Protein AF-A0A101KPK4-F1 (afdb_monomer_lite)

Radius of gyration: 20.46 Å; chains: 1; bounding box: 35×50×58 Å

Organism: Rhizobium loti (NCBI:txid381)

Structure (mmCIF, N/CA/C/O backbone):
data_AF-A0A101KPK4-F1
#
_entry.id   AF-A0A101KPK4-F1
#
loop_
_atom_site.group_PDB
_atom_site.id
_atom_site.type_symbol
_atom_site.label_atom_id
_atom_site.label_alt_id
_atom_site.label_comp_id
_atom_site.label_asym_id
_atom_site.label_entity_id
_atom_site.label_seq_id
_atom_site.pdbx_PDB_ins_code
_atom_site.Cartn_x
_atom_site.Cartn_y
_atom_site.Cartn_z
_atom_site.occupancy
_atom_site.B_iso_or_equiv
_atom_site.auth_seq_id
_atom_site.auth_comp_id
_atom_site.auth_asym_id
_atom_site.auth_atom_id
_atom_site.pdbx_PDB_model_num
ATOM 1 N N . MET A 1 1 ? 19.744 -0.038 33.785 1.00 60.19 1 MET A N 1
ATOM 2 C CA . MET A 1 1 ? 18.843 -0.837 32.924 1.00 60.19 1 MET A CA 1
ATOM 3 C C . MET A 1 1 ? 18.267 -0.035 31.753 1.00 60.19 1 MET A C 1
ATOM 5 O O . MET A 1 1 ? 18.458 -0.446 30.621 1.00 60.19 1 MET A O 1
ATOM 9 N N . MET A 1 2 ? 17.648 1.133 31.977 1.00 70.94 2 MET A N 1
ATOM 10 C CA . MET A 1 2 ? 17.000 1.929 30.913 1.00 70.94 2 MET A CA 1
ATOM 11 C C . MET A 1 2 ? 17.953 2.415 29.803 1.00 70.94 2 MET A C 1
ATOM 13 O O . MET A 1 2 ? 17.626 2.332 28.627 1.00 70.94 2 MET A O 1
ATOM 17 N N . ARG A 1 3 ? 19.177 2.830 30.157 1.00 74.00 3 ARG A N 1
ATOM 18 C CA . ARG A 1 3 ? 20.201 3.252 29.180 1.00 74.00 3 ARG A CA 1
ATOM 19 C C . ARG A 1 3 ? 20.671 2.111 28.269 1.00 74.00 3 ARG A C 1
ATOM 21 O O . ARG A 1 3 ? 20.921 2.338 27.095 1.00 74.00 3 ARG A O 1
ATOM 28 N N . LEU A 1 4 ? 20.747 0.889 28.800 1.00 83.38 4 LEU A N 1
ATOM 29 C CA . LEU A 1 4 ? 21.128 -0.298 28.029 1.00 83.38 4 LEU A CA 1
ATOM 30 C C . LEU A 1 4 ? 20.011 -0.697 27.056 1.00 83.38 4 LEU A C 1
ATOM 32 O O . LEU A 1 4 ? 20.285 -0.981 25.897 1.00 83.38 4 LEU A O 1
ATOM 36 N N . ALA A 1 5 ? 18.753 -0.639 27.502 1.00 82.75 5 ALA A N 1
ATOM 37 C CA . ALA A 1 5 ? 17.593 -0.905 26.652 1.00 82.75 5 ALA A CA 1
ATOM 38 C C . ALA A 1 5 ? 17.495 0.079 25.471 1.00 82.75 5 ALA A C 1
ATOM 40 O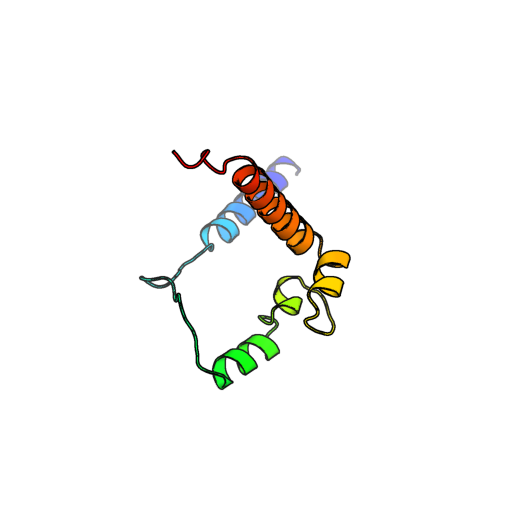 O . ALA A 1 5 ? 17.211 -0.336 24.351 1.00 82.75 5 ALA A O 1
ATOM 41 N N . VAL A 1 6 ? 17.802 1.362 25.697 1.00 87.75 6 VAL A N 1
ATOM 42 C CA . VAL A 1 6 ? 17.845 2.377 24.629 1.00 87.75 6 VAL A CA 1
ATOM 43 C C . VAL A 1 6 ? 18.947 2.074 23.611 1.00 87.75 6 VAL A C 1
ATOM 45 O O . VAL A 1 6 ? 18.702 2.150 22.412 1.00 87.75 6 VAL A O 1
ATOM 48 N N . LEU A 1 7 ? 20.141 1.677 24.060 1.00 88.69 7 LEU A N 1
ATOM 49 C CA . LEU A 1 7 ? 21.237 1.319 23.151 1.00 88.69 7 LEU A CA 1
ATOM 50 C C . LEU A 1 7 ? 20.909 0.082 22.306 1.00 88.69 7 LEU A C 1
ATOM 52 O O . LEU A 1 7 ? 21.207 0.063 21.114 1.00 88.69 7 LEU A O 1
ATOM 56 N N . ILE A 1 8 ? 20.241 -0.914 22.894 1.00 87.75 8 ILE A N 1
ATOM 57 C CA . ILE A 1 8 ? 19.779 -2.108 22.174 1.00 87.75 8 ILE A CA 1
ATOM 58 C C . ILE A 1 8 ? 18.717 -1.737 21.131 1.00 87.75 8 ILE A C 1
ATOM 60 O O . ILE A 1 8 ? 18.781 -2.218 20.002 1.00 87.75 8 ILE A O 1
ATOM 64 N N . ALA A 1 9 ? 17.779 -0.848 21.466 1.00 84.00 9 ALA A N 1
ATOM 65 C CA . ALA A 1 9 ? 16.760 -0.386 20.524 1.00 84.00 9 ALA A CA 1
ATOM 66 C C . ALA A 1 9 ? 17.369 0.378 19.334 1.00 84.00 9 ALA A C 1
ATOM 68 O O . ALA A 1 9 ? 16.991 0.134 18.190 1.00 84.00 9 ALA A O 1
ATOM 69 N N . ILE A 1 10 ? 18.353 1.250 19.580 1.00 85.81 10 ILE A N 1
ATOM 70 C CA . ILE A 1 10 ? 19.068 1.977 18.518 1.00 85.81 10 ILE A CA 1
ATOM 71 C C . ILE A 1 10 ? 19.853 1.004 17.631 1.00 85.81 10 ILE A C 1
ATOM 73 O O . ILE A 1 10 ? 19.797 1.112 16.407 1.00 85.81 10 ILE A O 1
ATOM 77 N N . ALA A 1 11 ? 20.542 0.028 18.228 1.00 82.62 11 ALA A N 1
ATOM 78 C CA . ALA A 1 11 ? 21.271 -0.992 17.480 1.00 82.62 11 ALA A CA 1
ATOM 79 C C . ALA A 1 11 ? 20.331 -1.848 16.614 1.00 82.62 11 ALA A C 1
ATOM 81 O O . ALA A 1 11 ? 20.641 -2.110 15.454 1.00 82.62 11 ALA A O 1
ATOM 82 N N . ALA A 1 12 ? 19.158 -2.223 17.133 1.00 78.62 12 ALA A N 1
ATOM 83 C CA . ALA A 1 12 ? 18.148 -2.942 16.364 1.00 78.62 12 ALA A CA 1
ATOM 84 C C . ALA A 1 12 ? 17.653 -2.107 15.170 1.00 78.62 12 ALA A C 1
ATOM 86 O O . ALA A 1 12 ? 17.655 -2.592 14.042 1.00 78.62 12 ALA A O 1
ATOM 87 N N . ILE A 1 13 ? 17.315 -0.831 15.376 1.00 79.25 13 ILE A N 1
ATOM 88 C CA . ILE A 1 13 ? 16.884 0.060 14.286 1.00 79.25 13 ILE A CA 1
ATOM 89 C C . ILE A 1 13 ? 17.994 0.240 13.242 1.00 79.25 13 ILE A C 1
ATOM 91 O O . ILE A 1 13 ? 17.702 0.247 12.052 1.00 79.25 13 ILE A O 1
ATOM 95 N N . ALA A 1 14 ? 19.262 0.332 13.648 1.00 75.44 14 ALA A N 1
ATOM 96 C CA . ALA A 1 14 ? 20.384 0.442 12.715 1.00 75.44 14 ALA A CA 1
ATOM 97 C C . ALA A 1 14 ? 20.572 -0.834 11.871 1.00 75.44 14 ALA A C 1
ATOM 99 O O . ALA A 1 14 ? 20.757 -0.749 10.658 1.00 75.44 14 ALA A O 1
ATOM 100 N N . VAL A 1 15 ? 20.470 -2.015 12.488 1.00 68.56 15 VAL A N 1
ATOM 101 C CA . VAL A 1 15 ? 20.629 -3.312 11.804 1.00 68.56 15 VAL A CA 1
ATOM 102 C C . VAL A 1 15 ? 19.461 -3.617 10.861 1.00 68.56 15 VAL A C 1
ATOM 104 O O . VAL A 1 15 ? 19.677 -4.159 9.776 1.00 68.56 15 VAL A O 1
ATOM 107 N N . PHE A 1 16 ? 18.231 -3.261 11.238 1.00 62.94 16 PHE A N 1
ATOM 108 C CA . PHE A 1 16 ? 17.050 -3.461 10.391 1.00 62.94 16 PHE A CA 1
ATOM 109 C C . PHE A 1 16 ? 16.843 -2.326 9.375 1.00 62.94 16 PHE A C 1
ATOM 111 O O . PHE A 1 16 ? 16.355 -2.574 8.276 1.00 62.94 16 PHE A O 1
ATOM 118 N N . GLY A 1 17 ? 17.263 -1.097 9.688 1.00 58.25 17 GLY A N 1
ATOM 119 C CA . GLY A 1 17 ? 17.188 0.055 8.785 1.00 58.25 17 GLY A CA 1
ATOM 120 C C . GLY A 1 17 ? 18.191 -0.015 7.632 1.00 58.25 17 GLY A C 1
ATOM 121 O O . GLY A 1 17 ? 17.861 0.369 6.512 1.00 58.25 17 GLY A O 1
ATOM 122 N N . ALA A 1 18 ? 19.383 -0.573 7.868 1.00 55.81 18 ALA A N 1
ATOM 123 C CA . ALA A 1 18 ? 20.406 -0.757 6.834 1.00 55.81 18 ALA A CA 1
ATOM 124 C C . ALA A 1 18 ? 20.094 -1.895 5.842 1.00 55.81 18 ALA A C 1
ATOM 126 O O . ALA A 1 18 ? 20.690 -1.948 4.772 1.00 55.81 18 ALA A O 1
ATOM 127 N N . GLN A 1 19 ? 19.147 -2.785 6.160 1.00 55.28 19 GLN A N 1
ATOM 128 C CA . GLN A 1 19 ? 18.683 -3.831 5.235 1.00 55.28 19 GLN A CA 1
ATOM 129 C C . GLN A 1 19 ? 17.631 -3.329 4.236 1.00 55.28 19 GLN A C 1
ATOM 131 O O . GLN A 1 19 ? 17.109 -4.109 3.435 1.00 55.28 19 GLN A O 1
ATOM 136 N N . THR A 1 20 ? 17.312 -2.032 4.245 1.00 51.28 20 THR A N 1
ATOM 137 C CA . THR A 1 20 ? 16.431 -1.459 3.232 1.00 51.28 20 THR A CA 1
ATOM 138 C C . THR A 1 20 ? 17.159 -1.378 1.887 1.00 51.28 20 THR A C 1
ATOM 140 O O . THR A 1 20 ? 18.048 -0.566 1.667 1.00 51.28 20 THR A O 1
ATOM 143 N N . ALA A 1 21 ? 16.730 -2.258 0.981 1.00 52.88 21 ALA A N 1
ATOM 144 C CA . ALA A 1 21 ? 16.984 -2.226 -0.454 1.00 52.88 21 ALA A CA 1
ATOM 145 C C . ALA A 1 21 ? 18.434 -2.480 -0.909 1.00 52.88 21 ALA A C 1
ATOM 147 O O . ALA A 1 21 ? 19.050 -1.650 -1.571 1.00 52.88 21 ALA A O 1
ATOM 148 N N . HIS A 1 22 ? 18.884 -3.733 -0.792 1.00 51.59 22 HIS A N 1
ATOM 149 C CA . HIS A 1 22 ? 19.595 -4.337 -1.927 1.00 51.59 22 HIS A CA 1
ATOM 150 C C . HIS A 1 22 ? 18.600 -4.522 -3.087 1.00 51.59 22 HIS A C 1
ATOM 152 O O . 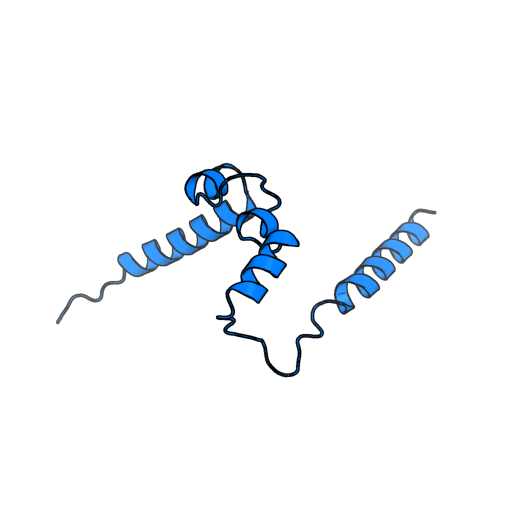HIS A 1 22 ? 18.211 -5.635 -3.435 1.00 51.59 22 HIS A O 1
ATOM 158 N N . ALA A 1 23 ? 18.110 -3.414 -3.648 1.00 54.81 23 ALA A N 1
ATOM 159 C CA . ALA A 1 23 ? 17.527 -3.448 -4.975 1.00 54.81 23 ALA A CA 1
ATOM 160 C C . ALA A 1 23 ? 18.668 -3.831 -5.925 1.00 54.81 23 ALA A C 1
ATOM 162 O O . ALA A 1 23 ? 19.775 -3.308 -5.796 1.00 54.81 23 ALA A O 1
ATOM 163 N N . ALA A 1 24 ? 18.420 -4.775 -6.833 1.00 58.81 24 ALA A N 1
ATOM 164 C CA . ALA A 1 24 ? 19.339 -5.079 -7.923 1.00 58.81 24 ALA A CA 1
ATOM 165 C C . ALA A 1 24 ? 19.808 -3.781 -8.612 1.00 58.81 24 ALA A C 1
ATOM 167 O O . ALA A 1 24 ? 19.102 -2.773 -8.544 1.00 58.81 24 ALA A O 1
ATOM 168 N N . ASP A 1 25 ? 20.949 -3.818 -9.315 1.00 65.56 25 ASP A N 1
ATOM 169 C CA . ASP A 1 25 ? 21.578 -2.658 -9.989 1.00 65.56 25 ASP A CA 1
ATOM 170 C C . ASP A 1 25 ? 20.607 -1.789 -10.811 1.00 65.56 25 ASP A C 1
ATOM 172 O O . ASP A 1 25 ? 20.902 -0.632 -11.120 1.00 65.56 25 ASP A O 1
ATOM 176 N N . ARG A 1 26 ? 19.434 -2.329 -11.172 1.00 63.00 26 ARG A N 1
ATOM 177 C CA . ARG A 1 26 ? 18.295 -1.571 -11.682 1.00 63.00 26 ARG A CA 1
ATOM 178 C C . ARG A 1 26 ? 16.980 -2.028 -11.038 1.00 63.00 26 ARG A C 1
ATOM 180 O O . ARG A 1 26 ? 16.759 -3.236 -10.923 1.00 63.00 26 ARG A O 1
ATOM 187 N N . PRO A 1 27 ? 16.073 -1.094 -10.688 1.00 70.19 27 PRO A N 1
ATOM 188 C CA . PRO A 1 27 ? 14.722 -1.444 -10.272 1.00 70.19 27 PRO A CA 1
ATOM 189 C C . PRO A 1 27 ? 14.021 -2.224 -11.387 1.00 70.19 27 PRO A C 1
ATOM 191 O O . PRO A 1 27 ? 14.042 -1.808 -12.547 1.00 70.19 27 PRO A O 1
ATOM 194 N N . VAL A 1 28 ? 13.372 -3.334 -11.038 1.00 74.81 28 VAL A N 1
ATOM 195 C CA . VAL A 1 28 ? 12.442 -4.003 -11.953 1.00 74.81 28 VAL A CA 1
ATOM 196 C C . VAL A 1 28 ? 11.210 -3.112 -12.071 1.00 74.81 28 VAL A C 1
ATOM 198 O O . VAL A 1 28 ? 10.494 -2.914 -11.093 1.00 74.81 28 VAL A O 1
ATOM 201 N N . THR A 1 29 ? 10.992 -2.531 -13.249 1.00 78.25 29 THR A N 1
ATOM 202 C CA . THR A 1 29 ? 9.898 -1.576 -13.479 1.00 78.25 29 THR A CA 1
ATOM 203 C C . THR A 1 29 ? 8.640 -2.222 -14.054 1.00 78.25 29 THR A C 1
ATOM 205 O O . THR A 1 29 ? 7.565 -1.646 -13.918 1.00 78.25 29 THR A O 1
ATOM 208 N N . ILE A 1 30 ? 8.756 -3.390 -14.698 1.00 77.38 30 ILE A N 1
ATOM 209 C CA . ILE A 1 30 ? 7.653 -4.077 -15.386 1.00 77.38 30 ILE A CA 1
ATOM 210 C C . ILE A 1 30 ? 7.792 -5.592 -15.187 1.00 77.38 30 ILE A C 1
ATOM 212 O O . ILE A 1 30 ? 8.885 -6.141 -15.337 1.00 77.38 30 ILE A O 1
ATOM 216 N N . VAL A 1 31 ? 6.682 -6.260 -14.860 1.00 81.62 31 VAL A N 1
ATOM 217 C CA . VAL A 1 31 ? 6.575 -7.722 -14.750 1.00 81.62 31 VAL A CA 1
ATOM 218 C C . VAL A 1 31 ? 5.247 -8.164 -15.366 1.00 81.62 31 VAL A C 1
ATOM 220 O O . VAL A 1 31 ? 4.205 -8.018 -14.736 1.00 81.62 31 VAL A O 1
ATOM 223 N N . ASP A 1 32 ? 5.296 -8.739 -16.569 1.00 85.94 32 ASP A N 1
ATOM 224 C CA . ASP A 1 32 ? 4.103 -9.145 -17.338 1.00 85.94 32 ASP A CA 1
ATOM 225 C C . ASP A 1 32 ? 3.901 -10.674 -17.406 1.00 85.94 32 ASP A C 1
ATOM 227 O O . ASP A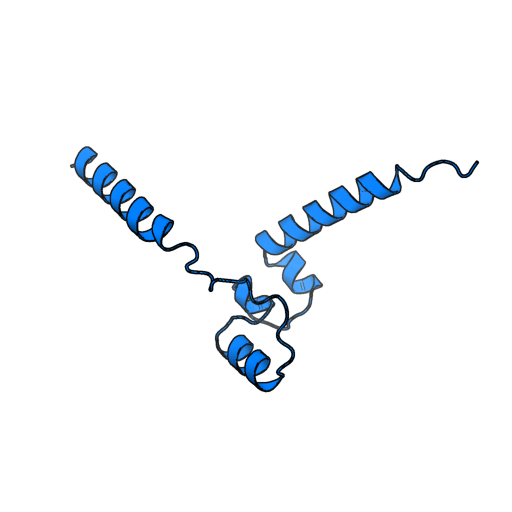 1 32 ? 3.124 -11.172 -18.218 1.00 85.94 32 ASP A O 1
ATOM 231 N N . ASP A 1 33 ? 4.594 -11.454 -16.569 1.00 92.44 33 ASP A N 1
ATOM 232 C CA . ASP A 1 33 ? 4.390 -12.907 -16.501 1.00 92.44 33 ASP A CA 1
ATOM 233 C C . ASP A 1 33 ? 3.215 -13.247 -15.557 1.00 92.44 33 ASP A C 1
ATOM 235 O O . ASP A 1 33 ? 3.340 -13.094 -14.335 1.00 92.44 33 ASP A O 1
ATOM 239 N N . PRO A 1 34 ? 2.084 -13.768 -16.074 1.00 91.19 34 PRO A N 1
ATOM 240 C CA . PRO A 1 34 ? 0.907 -14.062 -15.260 1.00 91.19 34 PRO A CA 1
ATOM 241 C C . PRO A 1 34 ? 1.148 -15.167 -14.225 1.00 91.19 34 PRO A C 1
ATOM 243 O O . PRO A 1 34 ? 0.514 -15.168 -13.170 1.00 91.19 34 PRO A O 1
ATOM 246 N N . ARG A 1 35 ? 2.066 -16.109 -14.484 1.00 94.31 35 ARG A N 1
ATOM 247 C CA . ARG A 1 35 ? 2.394 -17.180 -13.529 1.00 94.31 35 ARG A CA 1
ATOM 248 C C . ARG A 1 35 ? 3.180 -16.626 -12.353 1.00 94.31 35 ARG A C 1
ATOM 250 O O . ARG A 1 35 ? 2.923 -17.001 -11.210 1.00 94.31 35 ARG A O 1
ATOM 257 N N . LEU A 1 36 ? 4.115 -15.721 -12.634 1.00 91.50 36 LEU A N 1
ATOM 258 C CA . LEU A 1 36 ? 4.878 -15.030 -11.603 1.00 91.50 36 LEU A CA 1
ATOM 259 C C . LEU A 1 36 ? 3.968 -14.141 -10.750 1.00 91.50 36 LEU A C 1
ATOM 261 O O . LEU A 1 36 ? 4.044 -14.202 -9.525 1.00 91.50 36 LEU A O 1
ATOM 265 N N . LEU A 1 37 ? 3.069 -13.376 -11.375 1.00 90.44 37 LEU A N 1
ATOM 266 C CA . LEU A 1 37 ? 2.099 -12.547 -10.656 1.00 90.44 37 LEU A CA 1
ATOM 267 C C . LEU A 1 37 ? 1.173 -13.387 -9.764 1.00 90.44 37 LEU A C 1
ATOM 269 O O . LEU A 1 37 ? 0.969 -13.031 -8.607 1.00 90.44 37 LEU A O 1
ATOM 273 N N . ALA A 1 38 ? 0.692 -14.541 -10.237 1.00 91.19 38 ALA A N 1
ATOM 274 C CA . ALA A 1 38 ? -0.100 -15.460 -9.414 1.00 91.19 38 ALA A CA 1
ATOM 275 C C . ALA A 1 38 ? 0.701 -16.035 -8.229 1.00 91.19 38 ALA A C 1
ATOM 277 O O . ALA A 1 38 ? 0.180 -16.163 -7.122 1.00 91.19 38 ALA A O 1
ATOM 278 N N . ALA A 1 39 ? 1.983 -16.356 -8.432 1.00 93.31 39 ALA A N 1
ATOM 279 C CA . ALA A 1 39 ? 2.856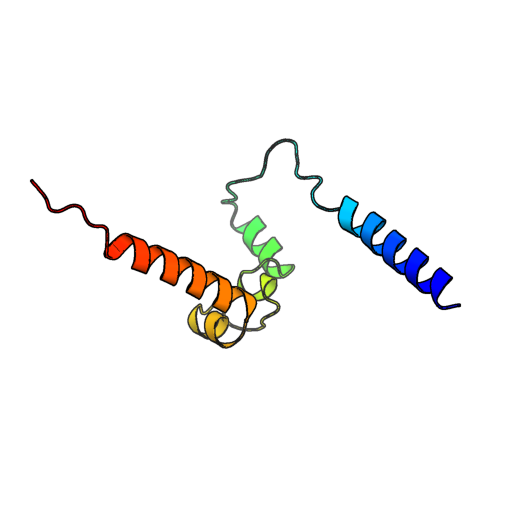 -16.829 -7.358 1.00 93.31 39 ALA A CA 1
AT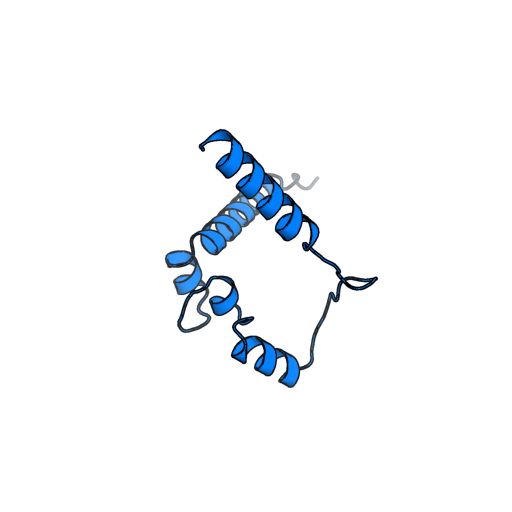OM 280 C C . ALA A 1 39 ? 3.156 -15.737 -6.315 1.00 93.31 39 ALA A C 1
ATOM 282 O O . ALA A 1 39 ? 3.310 -16.042 -5.133 1.00 93.31 39 ALA A O 1
ATOM 283 N N . LEU A 1 40 ? 3.251 -14.475 -6.739 1.00 89.62 40 LEU A N 1
ATOM 284 C CA . LEU A 1 40 ? 3.401 -13.321 -5.852 1.00 89.62 40 LEU A CA 1
ATOM 285 C C . LEU A 1 40 ? 2.115 -13.050 -5.064 1.00 89.62 40 LEU A C 1
ATOM 287 O O . LEU A 1 40 ? 2.182 -12.857 -3.850 1.00 89.62 40 LEU A O 1
ATOM 291 N N . ASP A 1 41 ? 0.957 -13.119 -5.720 1.00 87.88 41 ASP A N 1
ATOM 292 C CA . ASP A 1 41 ? -0.356 -12.990 -5.082 1.00 87.88 41 ASP A CA 1
ATOM 293 C C . ASP A 1 41 ? -0.547 -14.053 -3.986 1.00 87.88 41 ASP A C 1
ATOM 295 O O . ASP A 1 41 ? -0.833 -13.718 -2.837 1.00 87.88 41 ASP A O 1
ATOM 299 N N . ALA A 1 42 ? -0.220 -15.318 -4.282 1.00 89.69 42 ALA A N 1
ATOM 300 C CA . ALA A 1 42 ? -0.253 -16.419 -3.313 1.00 89.69 42 ALA A CA 1
ATOM 301 C C . ALA A 1 42 ? 0.708 -16.238 -2.119 1.00 89.69 42 ALA A C 1
ATOM 303 O O . ALA A 1 42 ? 0.501 -16.830 -1.061 1.00 89.69 42 ALA A O 1
ATOM 304 N N . LYS A 1 43 ? 1.758 -15.422 -2.271 1.00 89.56 43 LYS A N 1
ATOM 305 C CA . LYS A 1 43 ? 2.704 -15.062 -1.199 1.00 89.56 43 LYS A CA 1
ATOM 306 C C . LYS A 1 43 ? 2.278 -13.822 -0.405 1.00 89.56 43 LYS A C 1
ATOM 308 O O . LYS A 1 43 ? 3.019 -13.394 0.475 1.00 89.56 43 LYS A O 1
ATOM 313 N N . GLY A 1 44 ? 1.116 -13.241 -0.703 1.00 85.81 44 GLY A N 1
ATOM 314 C CA . GLY A 1 44 ? 0.624 -12.032 -0.043 1.00 85.81 44 GLY A CA 1
ATOM 315 C C . GLY A 1 44 ? 1.131 -10.725 -0.658 1.00 85.81 44 GLY A C 1
ATOM 316 O O . GLY A 1 44 ? 0.849 -9.663 -0.115 1.00 85.81 44 GLY A O 1
ATOM 317 N N . TYR A 1 45 ? 1.819 -10.770 -1.805 1.00 86.88 45 TYR A N 1
ATOM 318 C CA . TYR A 1 45 ? 2.173 -9.572 -2.584 1.00 86.88 45 TYR A CA 1
ATOM 319 C C . TYR A 1 45 ? 1.053 -9.134 -3.541 1.00 86.88 45 TYR A C 1
ATOM 321 O O . TYR A 1 45 ? 1.261 -8.286 -4.407 1.00 86.88 45 TYR A O 1
ATOM 329 N N . GLY A 1 46 ? -0.139 -9.709 -3.382 1.00 85.31 46 GLY A N 1
ATOM 330 C CA . GLY A 1 46 ? -1.365 -9.207 -3.981 1.00 85.31 46 GLY A CA 1
ATOM 331 C C . GLY A 1 46 ? -1.720 -7.819 -3.468 1.00 85.31 46 GLY A C 1
ATOM 332 O O . GLY A 1 46 ? -1.295 -7.413 -2.387 1.00 85.31 46 GLY A O 1
ATOM 333 N N . PHE A 1 47 ? -2.546 -7.092 -4.218 1.00 84.31 47 PHE A N 1
ATOM 334 C CA . PHE A 1 47 ? -2.866 -5.702 -3.895 1.00 84.31 47 PHE A CA 1
ATOM 335 C C . PHE A 1 47 ? -3.458 -5.538 -2.486 1.00 84.31 47 PHE A C 1
ATOM 337 O O . PHE A 1 47 ? -2.945 -4.739 -1.710 1.00 84.31 47 PHE A O 1
ATOM 344 N N . ALA A 1 48 ? -4.460 -6.339 -2.102 1.00 84.81 48 ALA A N 1
ATOM 345 C CA . ALA A 1 48 ? -4.990 -6.326 -0.734 1.00 84.81 48 ALA A CA 1
ATOM 346 C C . ALA A 1 48 ? -3.976 -6.846 0.308 1.00 84.81 48 ALA A C 1
ATOM 348 O O . ALA A 1 48 ? -3.894 -6.316 1.419 1.00 84.81 48 ALA A O 1
ATOM 349 N N . GLY A 1 49 ? -3.155 -7.832 -0.074 1.00 85.38 49 GLY A N 1
ATOM 350 C CA . GLY A 1 49 ? -2.123 -8.429 0.777 1.00 85.38 49 GLY A CA 1
ATOM 351 C C . GLY A 1 49 ? -1.043 -7.436 1.216 1.00 85.38 49 GLY A C 1
ATOM 352 O O . GLY A 1 49 ? -0.681 -7.420 2.391 1.00 85.38 49 GLY A O 1
ATOM 353 N N . ILE A 1 50 ? -0.622 -6.523 0.332 1.00 88.19 50 ILE A N 1
ATOM 354 C CA . ILE A 1 50 ? 0.338 -5.446 0.652 1.00 88.19 50 ILE A CA 1
ATOM 355 C C . ILE A 1 50 ? -0.184 -4.540 1.776 1.00 88.19 50 ILE A C 1
ATOM 357 O O . ILE A 1 50 ? 0.588 -4.055 2.601 1.00 88.19 50 ILE A O 1
ATOM 361 N N . PHE A 1 51 ? -1.499 -4.343 1.846 1.00 87.31 51 PHE A N 1
ATOM 362 C CA . PHE A 1 51 ? -2.144 -3.555 2.895 1.00 87.31 51 PHE A CA 1
ATOM 363 C C . PHE A 1 51 ? -2.626 -4.401 4.082 1.00 87.31 51 PHE A C 1
ATOM 365 O O . PHE A 1 51 ? -3.305 -3.877 4.961 1.00 87.31 51 PHE A O 1
ATOM 372 N N . SER A 1 52 ? -2.271 -5.691 4.132 1.00 83.69 52 SER A N 1
ATOM 373 C CA . SER A 1 52 ? -2.718 -6.644 5.161 1.00 83.69 52 SER A CA 1
ATOM 374 C C . SER A 1 52 ? -4.245 -6.767 5.279 1.00 83.69 52 SER A C 1
ATOM 376 O O . SER A 1 52 ? -4.767 -7.097 6.344 1.00 83.69 52 SER A O 1
ATOM 378 N N . VAL A 1 53 ? -4.975 -6.520 4.188 1.00 83.00 53 VAL A N 1
ATOM 379 C CA . VAL A 1 53 ? -6.432 -6.681 4.127 1.00 83.00 53 VAL A CA 1
ATOM 380 C C . VAL A 1 53 ? -6.759 -8.025 3.483 1.00 83.00 53 VAL A C 1
ATOM 382 O O . VAL A 1 53 ? -6.238 -8.371 2.425 1.00 83.00 53 VAL A O 1
ATOM 385 N N . SER A 1 54 ? -7.638 -8.796 4.123 1.00 74.50 54 SER A N 1
ATOM 386 C CA . SER A 1 54 ? -8.184 -10.035 3.557 1.00 74.50 54 SER A CA 1
ATOM 387 C C . SER A 1 54 ? -9.485 -9.745 2.812 1.00 74.50 54 SER A C 1
ATOM 389 O O . SER A 1 54 ? -10.361 -9.072 3.351 1.00 74.50 54 SER A O 1
ATOM 391 N N . GLY A 1 55 ? -9.651 -10.280 1.602 1.00 71.12 55 GLY A N 1
ATOM 392 C CA . GLY A 1 55 ? -10.898 -10.155 0.844 1.00 71.12 55 GLY A CA 1
ATOM 393 C C . GLY A 1 55 ? -10.683 -9.939 -0.649 1.00 71.12 55 GLY A C 1
ATOM 394 O O . GLY A 1 55 ? -9.582 -10.101 -1.167 1.00 71.12 55 GLY A O 1
ATOM 395 N N . LYS A 1 56 ? -11.763 -9.592 -1.359 1.00 68.00 56 LYS A N 1
ATOM 396 C CA . LYS A 1 56 ? -11.687 -9.221 -2.778 1.00 68.00 56 LYS A CA 1
ATOM 397 C C . LYS A 1 56 ? -10.787 -7.993 -2.941 1.00 68.00 56 LYS A C 1
ATOM 399 O O . LYS A 1 56 ? -10.875 -7.068 -2.138 1.00 68.00 56 LYS A O 1
ATOM 404 N N . ASN A 1 57 ? -10.012 -7.963 -4.026 1.00 69.81 57 ASN A N 1
ATOM 405 C CA . ASN A 1 57 ? -9.245 -6.800 -4.493 1.00 69.81 57 ASN A CA 1
ATOM 406 C C . ASN A 1 57 ? -10.178 -5.682 -5.014 1.00 69.81 57 ASN A C 1
ATOM 408 O O . ASN A 1 57 ? -10.032 -5.203 -6.135 1.00 69.81 57 ASN A O 1
ATOM 412 N N . ASP A 1 58 ? -11.188 -5.316 -4.227 1.00 83.50 58 ASP A N 1
ATOM 413 C CA . ASP A 1 58 ? -12.095 -4.213 -4.505 1.00 83.50 58 ASP A CA 1
ATOM 414 C C . ASP A 1 58 ? -11.500 -2.912 -3.958 1.00 83.50 58 ASP A C 1
ATOM 416 O O . ASP A 1 58 ? -11.158 -2.810 -2.778 1.00 83.50 58 ASP A O 1
ATOM 420 N N . LEU A 1 59 ? -11.382 -1.909 -4.828 1.00 86.69 59 LEU A N 1
ATOM 421 C CA . LEU A 1 59 ? -10.750 -0.632 -4.493 1.00 86.69 59 LEU A CA 1
ATOM 422 C C . LEU A 1 59 ? -11.526 0.117 -3.410 1.00 86.69 59 LEU A C 1
ATOM 424 O O . LEU A 1 59 ? -10.916 0.773 -2.568 1.00 86.69 59 LEU A O 1
ATOM 428 N N . LYS A 1 60 ? -12.861 0.003 -3.408 1.00 88.06 60 LYS A N 1
ATOM 429 C CA . LYS A 1 60 ? -13.689 0.656 -2.395 1.00 88.06 60 LYS A CA 1
ATOM 430 C C . LYS A 1 60 ? -13.475 0.014 -1.028 1.00 88.06 60 LYS A C 1
ATOM 432 O O . LYS A 1 60 ? -13.176 0.723 -0.073 1.00 88.06 60 LYS A O 1
ATOM 437 N N . ALA A 1 61 ? -13.573 -1.312 -0.943 1.00 87.00 61 ALA A N 1
ATOM 438 C CA . ALA A 1 61 ? -13.300 -2.029 0.298 1.00 87.00 61 ALA A CA 1
ATOM 439 C C . ALA A 1 61 ? -11.901 -1.702 0.842 1.00 87.00 61 ALA A C 1
ATOM 441 O O . ALA A 1 61 ? -11.748 -1.466 2.039 1.00 87.00 61 ALA A O 1
ATOM 442 N N . LEU A 1 62 ? -10.891 -1.621 -0.028 1.00 87.56 62 LEU A N 1
ATOM 443 C CA . LEU A 1 62 ? -9.536 -1.260 0.374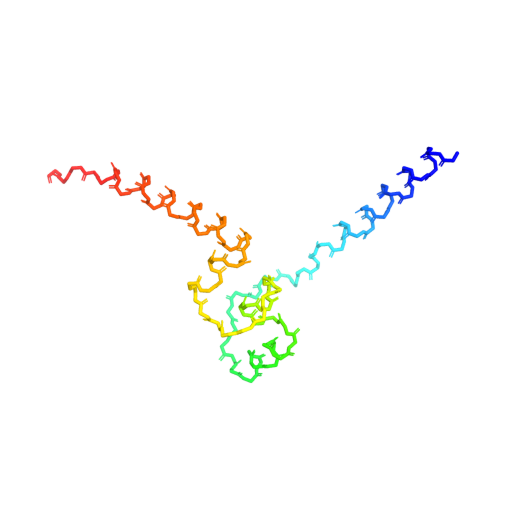 1.00 87.56 62 LEU A CA 1
ATOM 444 C C . LEU A 1 62 ? -9.436 0.187 0.878 1.00 87.56 62 LEU A C 1
ATOM 446 O O . LEU A 1 62 ? -8.782 0.435 1.885 1.00 87.56 62 LEU A O 1
ATOM 450 N N . TYR A 1 63 ? -10.099 1.137 0.217 1.00 88.56 63 TYR A N 1
ATOM 451 C CA . TYR A 1 63 ? -10.156 2.533 0.663 1.00 88.56 63 TYR A CA 1
ATOM 452 C C . TYR A 1 63 ? -10.814 2.674 2.038 1.00 88.56 63 TYR A C 1
ATOM 454 O O . TYR A 1 63 ? -10.352 3.460 2.861 1.00 88.56 63 TYR A O 1
ATOM 462 N N . ASP A 1 64 ? -11.856 1.886 2.299 1.00 89.56 64 ASP A N 1
ATOM 463 C CA . ASP A 1 64 ? -12.585 1.926 3.566 1.00 89.56 64 ASP A CA 1
ATOM 464 C C . ASP A 1 64 ? -11.812 1.246 4.714 1.00 89.56 64 ASP A C 1
ATOM 466 O O . ASP A 1 64 ? -11.968 1.626 5.873 1.00 89.56 64 ASP A O 1
ATOM 470 N N . THR A 1 65 ? -10.995 0.228 4.414 1.00 89.19 65 THR A N 1
ATOM 471 C CA . THR A 1 65 ? -10.413 -0.669 5.434 1.00 89.19 65 THR A CA 1
ATOM 472 C C . THR A 1 65 ? -8.907 -0.535 5.636 1.00 89.19 65 THR A C 1
ATOM 474 O O . THR A 1 65 ? -8.425 -0.882 6.713 1.00 89.19 65 THR A O 1
ATOM 477 N N . ALA A 1 66 ? -8.153 -0.025 4.656 1.00 90.38 66 ALA A N 1
ATOM 478 C CA . ALA A 1 66 ? -6.706 0.158 4.752 1.00 90.38 66 ALA A CA 1
ATOM 479 C C . ALA A 1 66 ? -6.344 1.647 4.917 1.00 90.38 66 ALA A C 1
ATOM 481 O O . ALA A 1 66 ? -6.307 2.381 3.924 1.00 90.38 66 ALA A O 1
ATOM 482 N N . PRO A 1 67 ? -5.970 2.106 6.132 1.00 89.94 67 PRO A N 1
ATOM 483 C CA . PRO A 1 67 ? -5.624 3.510 6.379 1.00 89.94 67 PRO A CA 1
ATOM 484 C C . PRO A 1 67 ? -4.492 4.034 5.486 1.00 89.94 67 PRO A C 1
ATOM 486 O O . PRO A 1 67 ? -4.510 5.185 5.058 1.00 89.94 67 PRO A O 1
ATOM 489 N N . ALA A 1 68 ? -3.512 3.181 5.172 1.00 90.06 68 ALA A N 1
ATOM 490 C CA . ALA A 1 68 ? -2.403 3.545 4.297 1.00 90.06 68 ALA A CA 1
ATOM 491 C C . ALA A 1 68 ? -2.861 3.780 2.850 1.00 90.06 68 ALA A C 1
ATOM 493 O O . ALA A 1 68 ? -2.450 4.759 2.228 1.00 90.06 68 ALA A O 1
ATOM 494 N N . TYR A 1 69 ? -3.742 2.927 2.322 1.00 88.81 69 TYR A N 1
ATOM 495 C CA . TYR A 1 69 ? -4.288 3.110 0.979 1.00 88.81 69 TYR A CA 1
ATOM 496 C C . TYR A 1 69 ? -5.182 4.354 0.907 1.00 88.81 69 TYR A C 1
ATOM 498 O O . TYR A 1 69 ? -5.030 5.162 -0.008 1.00 88.81 69 TYR A O 1
ATOM 506 N N . HIS A 1 70 ? -6.028 4.570 1.918 1.00 92.44 70 HIS A N 1
ATOM 507 C CA . HIS A 1 70 ? -6.836 5.782 2.053 1.00 92.44 70 HIS A CA 1
ATOM 508 C C . HIS A 1 70 ? -5.979 7.057 1.992 1.00 92.44 70 HIS A C 1
ATOM 510 O O . HIS A 1 70 ? -6.253 7.961 1.204 1.00 92.44 70 HIS A O 1
ATOM 516 N N . ALA A 1 71 ? -4.889 7.111 2.765 1.00 92.19 71 ALA A N 1
ATOM 517 C CA . ALA A 1 71 ? -3.992 8.265 2.794 1.00 92.19 71 ALA A CA 1
ATOM 518 C C . ALA A 1 71 ? -3.313 8.533 1.437 1.00 92.19 71 ALA A C 1
ATOM 520 O O . ALA A 1 71 ? -3.162 9.692 1.035 1.00 92.19 71 ALA A O 1
ATOM 521 N N . ILE A 1 72 ? -2.928 7.476 0.711 1.00 91.44 72 ILE A N 1
ATOM 522 C CA . ILE A 1 72 ? -2.364 7.595 -0.642 1.00 91.44 72 ILE A CA 1
ATOM 523 C C . ILE A 1 72 ? -3.408 8.187 -1.592 1.00 91.44 72 ILE A C 1
ATOM 525 O O . ILE A 1 72 ? -3.112 9.155 -2.297 1.00 91.44 72 ILE A O 1
ATOM 529 N N . VAL A 1 73 ? -4.629 7.645 -1.586 1.00 92.19 73 VAL A N 1
ATOM 530 C CA . VAL A 1 73 ? -5.723 8.119 -2.444 1.00 92.19 73 VAL A CA 1
ATOM 531 C C . VAL A 1 73 ? -6.051 9.580 -2.149 1.00 92.19 73 VAL A C 1
ATOM 533 O O . VAL A 1 73 ? -6.128 10.372 -3.085 1.00 92.19 73 VAL A O 1
ATOM 536 N N . GLU A 1 74 ? -6.157 9.980 -0.880 1.00 94.62 74 GLU A N 1
ATOM 537 C CA . GLU A 1 74 ? -6.429 11.378 -0.524 1.00 94.62 74 GLU A CA 1
ATOM 538 C C . GLU A 1 74 ? -5.300 12.329 -0.921 1.00 94.62 74 GLU A C 1
ATOM 540 O O . GLU A 1 74 ? -5.556 13.450 -1.370 1.00 94.62 74 GLU A O 1
ATOM 545 N N . THR A 1 75 ? -4.047 11.880 -0.832 1.00 93.50 75 THR A N 1
ATOM 546 C CA . THR A 1 75 ? -2.896 12.669 -1.285 1.00 93.50 75 THR A CA 1
ATOM 547 C C . THR A 1 75 ? -2.957 12.901 -2.793 1.00 93.50 75 THR A C 1
ATOM 549 O O . THR A 1 75 ? -2.845 14.041 -3.249 1.00 93.50 75 THR A O 1
ATOM 552 N N . VAL A 1 76 ? -3.187 11.843 -3.575 1.00 91.75 76 VAL A N 1
ATOM 553 C CA . VAL A 1 76 ? -3.294 11.923 -5.041 1.00 91.75 76 VAL A CA 1
ATOM 554 C C . VAL A 1 76 ? -4.533 12.716 -5.469 1.00 91.75 76 VAL A C 1
ATOM 556 O O . VAL A 1 76 ? -4.467 13.533 -6.384 1.00 91.75 76 VAL A O 1
ATOM 559 N N . ALA A 1 77 ? -5.664 12.546 -4.787 1.00 91.38 77 ALA A N 1
ATOM 560 C CA . ALA A 1 77 ? -6.864 13.332 -5.049 1.00 91.38 77 ALA A CA 1
ATOM 561 C C . ALA A 1 77 ? -6.633 14.818 -4.733 1.00 91.38 77 ALA A C 1
ATOM 563 O O . ALA A 1 77 ? -7.064 15.696 -5.482 1.00 91.38 77 ALA A O 1
ATOM 564 N N . GLY A 1 78 ? -5.910 15.120 -3.652 1.00 90.00 78 GLY A N 1
ATOM 565 C CA . GLY A 1 78 ? -5.488 16.474 -3.304 1.00 90.00 78 GLY A CA 1
ATOM 566 C C . GLY A 1 78 ? -4.609 17.117 -4.378 1.00 90.00 78 GLY A C 1
ATOM 567 O O . GLY A 1 78 ? -4.846 18.270 -4.750 1.00 90.00 78 GLY A O 1
ATOM 568 N N . THR A 1 79 ? -3.632 16.384 -4.921 1.00 84.62 79 THR A N 1
ATOM 569 C CA . THR A 1 79 ? -2.791 16.893 -6.016 1.00 84.62 79 THR A CA 1
ATOM 570 C C . THR A 1 79 ? -3.592 17.075 -7.301 1.00 84.62 79 THR A C 1
ATOM 572 O O . THR A 1 79 ? -3.512 18.145 -7.902 1.00 84.62 79 THR A O 1
ATOM 575 N N . ALA A 1 80 ? -4.427 16.107 -7.684 1.00 82.25 80 ALA A N 1
ATOM 576 C CA . ALA A 1 80 ? -5.297 16.210 -8.855 1.00 82.25 80 ALA A CA 1
ATOM 577 C C . ALA A 1 80 ? -6.210 17.446 -8.776 1.00 82.25 80 ALA A C 1
ATOM 579 O O . ALA A 1 80 ? -6.221 18.263 -9.697 1.00 82.25 80 ALA A O 1
ATOM 580 N N . ARG A 1 81 ? -6.875 17.668 -7.631 1.00 86.19 81 ARG A N 1
ATOM 581 C CA . ARG A 1 81 ? -7.704 18.864 -7.381 1.00 86.19 81 ARG A CA 1
ATOM 582 C C . ARG A 1 81 ? -6.910 20.166 -7.511 1.00 86.19 81 ARG A C 1
ATOM 584 O O . ARG A 1 81 ? -7.395 21.134 -8.094 1.00 86.19 81 ARG A O 1
ATOM 591 N N . ARG A 1 82 ? -5.675 20.199 -7.001 1.00 79.81 82 ARG A N 1
ATOM 592 C CA . ARG A 1 82 ? -4.786 21.369 -7.105 1.00 79.81 82 ARG A CA 1
ATOM 593 C C . ARG A 1 82 ? -4.378 21.670 -8.551 1.00 79.81 82 ARG A C 1
ATOM 595 O O . ARG A 1 82 ? -4.153 22.833 -8.884 1.00 79.81 82 ARG A O 1
ATOM 602 N N . HIS A 1 83 ? -4.267 20.644 -9.391 1.00 77.50 83 HIS A N 1
ATOM 603 C CA . HIS A 1 83 ? -3.934 20.788 -10.807 1.00 77.50 83 HIS A CA 1
ATOM 604 C C . HIS A 1 83 ? -5.154 21.125 -11.682 1.00 77.50 83 HIS A C 1
ATOM 606 O O . HIS A 1 83 ? -4.999 21.884 -12.636 1.00 77.50 83 HIS A O 1
ATOM 612 N N . GLU A 1 84 ? -6.361 20.672 -11.329 1.00 71.31 84 GLU A N 1
ATOM 613 C CA . GLU A 1 84 ? -7.618 21.022 -12.018 1.00 71.31 84 GLU A CA 1
ATOM 614 C C . GLU A 1 84 ? -7.879 22.544 -12.008 1.00 71.31 84 GLU A C 1
ATOM 616 O O . GLU A 1 84 ? -8.213 23.134 -13.033 1.00 71.31 84 GLU A O 1
ATOM 621 N N . GLY A 1 85 ? -7.633 23.216 -10.875 1.00 66.00 85 GLY A N 1
ATOM 622 C CA . GLY A 1 85 ? -7.767 24.676 -10.743 1.00 66.00 85 GLY A CA 1
ATOM 623 C C . GLY A 1 85 ? -6.676 25.497 -11.449 1.00 66.00 85 GLY A C 1
ATOM 624 O O . GLY A 1 85 ? -6.736 26.724 -11.451 1.00 66.00 85 GLY A O 1
ATOM 625 N N . ARG A 1 86 ? -5.672 24.840 -12.046 1.00 63.19 86 ARG A N 1
ATOM 626 C CA . ARG A 1 86 ? -4.573 25.452 -12.809 1.00 63.19 86 ARG A CA 1
ATOM 627 C C . ARG A 1 86 ? -4.670 25.071 -14.289 1.00 63.19 86 ARG A C 1
ATOM 629 O O . ARG A 1 86 ? -3.670 24.742 -14.921 1.00 63.19 86 ARG A O 1
ATOM 636 N N . ARG A 1 87 ? -5.871 25.096 -14.868 1.00 64.44 87 ARG A N 1
ATOM 637 C CA . ARG A 1 87 ? -5.999 25.127 -16.330 1.00 64.44 87 ARG A CA 1
ATOM 638 C C . ARG A 1 87 ? -5.632 26.538 -16.806 1.00 64.44 87 ARG A C 1
ATOM 640 O O . ARG A 1 87 ? -6.311 27.480 -16.399 1.00 64.44 87 ARG A O 1
ATOM 647 N N . PRO A 1 88 ? -4.557 26.727 -17.596 1.00 59.91 88 PRO A N 1
ATOM 648 C CA . PRO A 1 88 ? -4.279 28.031 -18.182 1.00 59.91 88 PRO A CA 1
ATOM 649 C C . PRO A 1 88 ? -5.467 28.414 -19.067 1.00 59.91 88 PRO A C 1
ATOM 651 O O . PRO A 1 88 ? -5.948 27.585 -19.842 1.00 59.91 88 PRO A O 1
ATOM 654 N N . ALA A 1 89 ? -5.965 29.644 -18.917 1.00 61.91 89 ALA A N 1
ATOM 655 C CA . ALA A 1 89 ? -6.929 30.199 -19.855 1.00 61.91 89 ALA A CA 1
ATOM 656 C C . ALA A 1 89 ? -6.323 30.072 -21.258 1.00 61.91 89 ALA A C 1
ATOM 658 O O . ALA A 1 89 ? -5.215 30.558 -21.492 1.00 61.91 89 ALA A O 1
ATOM 659 N N . ALA A 1 90 ? -7.002 29.336 -22.137 1.00 64.50 90 ALA A N 1
ATOM 660 C CA . ALA A 1 90 ? -6.614 29.241 -23.533 1.00 64.50 90 ALA A CA 1
ATOM 661 C C . ALA A 1 90 ? -6.600 30.665 -24.111 1.00 64.50 90 ALA A C 1
ATOM 663 O O . ALA A 1 90 ? -7.610 31.365 -24.021 1.00 64.50 90 ALA A O 1
ATOM 664 N N . LEU A 1 91 ? -5.429 31.087 -24.596 1.00 56.19 91 LEU A N 1
ATOM 665 C CA . LEU A 1 91 ? -5.242 32.301 -25.393 1.00 56.19 91 LEU A CA 1
ATOM 666 C C . LEU A 1 91 ? -5.852 32.108 -26.782 1.00 56.19 91 LEU A C 1
ATOM 668 O O . LEU A 1 91 ? -5.694 30.991 -27.328 1.00 56.19 91 LEU A O 1
#

Sequence (91 aa):
MMRLAVLIAIAAIAVFGAQTAHAADRPVTIVDDPRLLAALDAKGYGFAGIFSVSGKNDLKALYDTAPAYHAIVETVAGTARRHEGRRPAAL

Secondary structure (DSSP, 8-state):
-HHHHHHHHHHHHHHHHTTS----SS-------HHHHHHHIIIIISHHHHTT--S---HHHHHHH-HHHHHHHHHHHHHHHHHHTTPPPP-

Foldseek 3Di:
DVVVVVVVVVVVCVVVVVPPDPPDVDHPPDDDDVVVVVVCVVVQVPPCSVQPHDDDPDLVVCCVPRPVSVVVVVVVVVVVVVVVVPDPDDD

pLDDT: mean 79.49, std 12.25, range [51.28, 94.62]